Protein AF-A0A349G753-F1 (afdb_monomer_lite)

Secondary structure (DSSP, 8-state):
---EEEE-TTEEEEEETT-EEEE---TTSEEEEEE-TTT-EEEEEEE-

Radius of gyration: 10.77 Å; chains: 1; bounding box: 23×17×29 Å

Foldseek 3Di:
DAAEDEAEAQGKDKDAPPYHYDYPDLDVWDKDWDADPVRRMIMIGIYD

Structure (mmCIF, N/CA/C/O backbone):
data_AF-A0A349G753-F1
#
_entry.id   AF-A0A349G753-F1
#
loop_
_atom_site.group_PDB
_atom_site.id
_atom_site.type_symbol
_atom_site.label_atom_id
_atom_site.label_alt_id
_atom_site.label_comp_id
_atom_site.label_asym_id
_atom_site.label_entity_id
_atom_site.label_seq_id
_atom_site.pdbx_PDB_ins_code
_atom_site.Cartn_x
_atom_site.Cartn_y
_atom_site.Cartn_z
_atom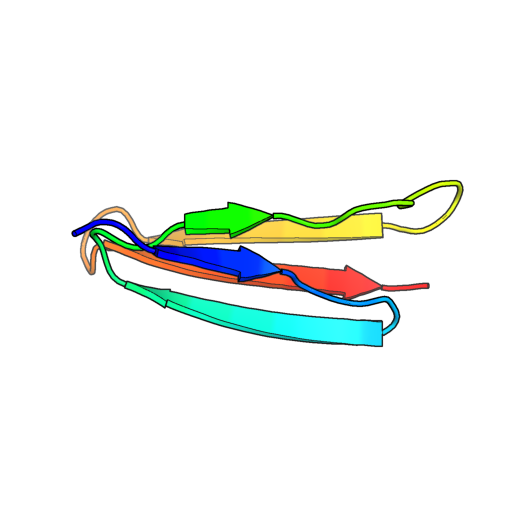_site.occupancy
_atom_site.B_iso_or_equiv
_atom_site.auth_seq_id
_atom_site.auth_comp_id
_atom_site.auth_asym_id
_atom_site.auth_atom_id
_atom_site.pdbx_PDB_model_num
ATOM 1 N N . MET A 1 1 ? -1.416 -12.332 16.506 1.00 63.38 1 MET A N 1
ATOM 2 C CA . MET A 1 1 ? -0.230 -11.989 15.694 1.00 63.38 1 MET A CA 1
ATOM 3 C C . MET A 1 1 ? -0.702 -11.065 14.593 1.00 63.38 1 MET A C 1
ATOM 5 O O . MET A 1 1 ? -1.644 -11.437 13.914 1.00 63.38 1 MET A O 1
ATOM 9 N N . SER A 1 2 ? -0.125 -9.872 14.472 1.00 83.25 2 SER A N 1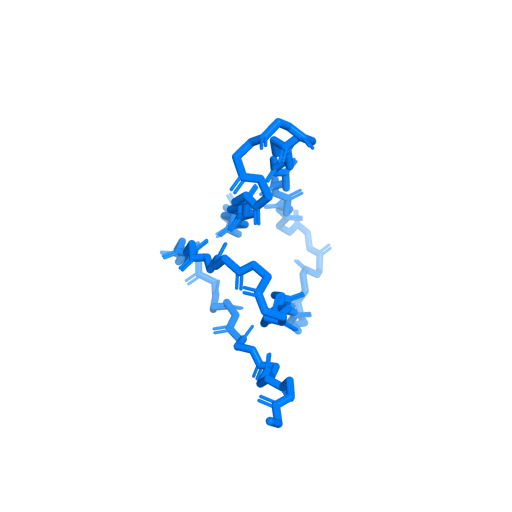
ATOM 10 C CA . SER A 1 2 ? -0.361 -8.975 13.335 1.00 83.25 2 SER A CA 1
ATOM 11 C C . SER A 1 2 ? 0.322 -9.543 12.092 1.00 83.25 2 SER A C 1
ATOM 13 O O . SER A 1 2 ? 1.527 -9.805 12.139 1.00 83.25 2 SER A O 1
ATOM 15 N N . ASN A 1 3 ? -0.422 -9.752 11.008 1.00 93.38 3 ASN A N 1
ATOM 16 C CA . ASN A 1 3 ? 0.118 -10.236 9.744 1.00 93.38 3 ASN A CA 1
ATOM 17 C C . ASN A 1 3 ? 0.406 -9.069 8.789 1.00 93.38 3 ASN A C 1
ATOM 19 O O . ASN A 1 3 ? -0.352 -8.101 8.720 1.00 93.38 3 ASN A O 1
ATOM 23 N N . MET A 1 4 ? 1.505 -9.163 8.043 1.00 95.81 4 MET A N 1
ATOM 24 C CA . MET A 1 4 ? 1.856 -8.203 7.001 1.00 95.81 4 MET A CA 1
ATOM 25 C C . MET A 1 4 ? 1.529 -8.813 5.638 1.00 95.81 4 MET A C 1
ATOM 27 O O . MET A 1 4 ? 2.209 -9.720 5.164 1.00 95.81 4 MET A O 1
ATOM 31 N N . VAL A 1 5 ? 0.480 -8.303 5.000 1.00 96.94 5 VAL A N 1
ATOM 32 C CA . VAL A 1 5 ? -0.008 -8.782 3.707 1.00 96.94 5 VAL A CA 1
ATOM 33 C C . VAL A 1 5 ? 0.584 -7.929 2.590 1.00 96.94 5 VAL A C 1
ATOM 35 O O . VAL A 1 5 ? 0.473 -6.703 2.591 1.00 96.94 5 VAL A O 1
ATOM 38 N N . LYS A 1 6 ? 1.223 -8.584 1.618 1.00 96.75 6 LYS A N 1
ATOM 39 C CA . LYS A 1 6 ? 1.834 -7.919 0.464 1.00 96.75 6 LYS A CA 1
ATOM 40 C C . LYS A 1 6 ? 0.815 -7.719 -0.663 1.00 96.75 6 LYS A C 1
ATOM 42 O O . LYS A 1 6 ? 0.136 -8.669 -1.045 1.00 96.75 6 LYS A O 1
ATOM 47 N N . VAL A 1 7 ? 0.767 -6.512 -1.217 1.00 97.06 7 VAL A N 1
ATOM 48 C CA . VAL A 1 7 ? 0.002 -6.135 -2.413 1.00 97.06 7 VAL A CA 1
ATOM 49 C C . VAL A 1 7 ? 0.946 -6.121 -3.614 1.00 97.06 7 VAL A C 1
ATOM 51 O O . VAL A 1 7 ? 2.010 -5.500 -3.566 1.00 97.06 7 VAL A O 1
ATOM 54 N N . GLY A 1 8 ? 0.599 -6.871 -4.661 1.00 95.75 8 GLY A N 1
ATOM 55 C CA . GLY A 1 8 ? 1.361 -6.930 -5.915 1.00 95.75 8 GLY A CA 1
ATOM 56 C C . GLY A 1 8 ? 1.096 -5.740 -6.843 1.00 95.75 8 GLY A C 1
ATOM 57 O O . GLY A 1 8 ? 0.306 -4.869 -6.514 1.00 95.75 8 GLY A O 1
ATOM 58 N N . MET A 1 9 ? 1.751 -5.691 -8.006 1.00 94.81 9 MET A N 1
ATOM 59 C CA . MET A 1 9 ? 1.383 -4.760 -9.087 1.00 94.81 9 MET A CA 1
ATOM 60 C C . MET A 1 9 ? 0.035 -5.170 -9.692 1.00 94.81 9 MET A C 1
ATOM 62 O O . MET A 1 9 ? -0.200 -6.363 -9.874 1.00 94.81 9 MET A O 1
ATOM 66 N N . ALA A 1 10 ? -0.822 -4.198 -10.016 1.00 94.50 10 ALA A N 1
ATOM 67 C CA . ALA A 1 10 ? -2.192 -4.428 -10.488 1.00 94.50 10 ALA A CA 1
ATOM 68 C C . ALA A 1 10 ? -3.034 -5.307 -9.540 1.00 94.50 10 ALA A C 1
ATOM 70 O O . ALA A 1 10 ? -3.897 -6.066 -9.977 1.00 94.50 10 ALA A O 1
ATOM 71 N N . ASP A 1 11 ? -2.775 -5.194 -8.236 1.00 96.19 11 ASP A N 1
ATOM 72 C CA . ASP A 1 11 ? -3.450 -5.949 -7.182 1.00 96.19 11 ASP A CA 1
ATOM 73 C C . ASP A 1 11 ? -4.111 -5.002 -6.174 1.00 96.19 11 ASP A C 1
ATOM 75 O O . ASP A 1 11 ? -3.744 -3.828 -6.032 1.00 96.19 11 ASP A O 1
ATOM 79 N N . LEU A 1 12 ? -5.091 -5.542 -5.455 1.00 97.00 12 LEU A N 1
ATOM 80 C CA . LEU A 1 12 ? -5.789 -4.877 -4.368 1.00 97.00 12 LEU A CA 1
ATOM 81 C C . LEU A 1 12 ? -6.002 -5.868 -3.230 1.00 97.00 12 LEU A C 1
ATOM 83 O O . LEU A 1 12 ? -6.544 -6.960 -3.416 1.00 97.00 12 LEU A O 1
ATOM 87 N N . LYS A 1 13 ? -5.633 -5.453 -2.019 1.00 97.81 13 LYS A N 1
ATOM 88 C CA . LYS A 1 13 ? -5.915 -6.203 -0.792 1.00 97.81 13 LYS A CA 1
ATOM 89 C C . LYS A 1 13 ? -6.627 -5.326 0.217 1.00 97.81 13 LYS A C 1
ATOM 91 O O . LYS A 1 13 ? -6.417 -4.115 0.276 1.00 97.81 13 LYS A O 1
ATOM 96 N N . VAL A 1 14 ? -7.441 -5.977 1.036 1.00 97.69 14 VAL A N 1
ATOM 97 C CA . VAL A 1 14 ? -8.135 -5.376 2.170 1.00 97.69 14 VAL A CA 1
ATOM 98 C C . VAL A 1 14 ? -7.874 -6.247 3.387 1.00 97.69 14 VAL A C 1
ATOM 100 O O . VAL A 1 14 ? -7.945 -7.472 3.300 1.00 97.69 14 VAL A O 1
ATOM 103 N N . VAL A 1 15 ? -7.556 -5.611 4.505 1.00 97.50 15 VAL A N 1
ATOM 104 C CA . VAL A 1 15 ? -7.346 -6.259 5.800 1.00 97.50 15 VAL A CA 1
ATOM 105 C C . VAL A 1 15 ? -8.023 -5.447 6.896 1.00 97.50 15 VAL A C 1
ATOM 107 O O . VAL A 1 15 ? -8.267 -4.251 6.745 1.00 97.50 15 VAL A O 1
ATOM 110 N N . SER A 1 16 ? -8.314 -6.087 8.018 1.00 96.44 16 SER A N 1
ATOM 111 C CA . SER A 1 16 ? -8.779 -5.429 9.238 1.00 96.44 16 SER A CA 1
ATOM 112 C C . SER A 1 16 ? -7.700 -5.494 10.311 1.00 96.44 16 SER A C 1
ATOM 114 O O . SER A 1 16 ? -6.859 -6.393 10.298 1.00 96.44 16 SER A O 1
ATOM 116 N N . HIS A 1 17 ? -7.742 -4.572 11.272 1.00 93.69 17 HIS A N 1
ATOM 117 C CA . HIS A 1 17 ? -6.883 -4.647 12.454 1.00 93.69 17 HIS A CA 1
ATOM 118 C C . HIS A 1 17 ? -6.926 -6.061 13.081 1.00 93.69 17 HIS A C 1
ATOM 120 O O . HIS A 1 17 ? -8.022 -6.609 13.233 1.00 93.69 17 HIS A O 1
ATOM 126 N N . PRO A 1 18 ? -5.778 -6.662 13.456 1.00 94.62 18 PRO A N 1
ATOM 127 C CA . PRO A 1 18 ? -4.440 -6.069 13.602 1.00 94.62 18 PRO A CA 1
ATOM 128 C C . PRO A 1 18 ? -3.515 -6.181 12.377 1.00 94.62 18 PRO A C 1
ATOM 130 O O . PRO A 1 18 ? -2.321 -5.902 12.498 1.00 94.62 18 PRO A O 1
ATOM 133 N N . ASP A 1 19 ? -4.023 -6.600 11.221 1.00 96.50 19 ASP A N 1
ATOM 134 C CA . ASP A 1 19 ? -3.196 -6.847 10.039 1.00 96.50 19 ASP A CA 1
ATOM 135 C C . ASP A 1 19 ? -2.846 -5.553 9.292 1.00 96.50 19 ASP A C 1
ATOM 137 O O . ASP A 1 19 ? -3.507 -4.522 9.423 1.00 96.50 19 ASP A O 1
ATOM 141 N N . SER A 1 20 ? -1.759 -5.595 8.523 1.00 96.06 20 SER A N 1
ATOM 142 C CA . SER A 1 20 ? -1.202 -4.444 7.803 1.00 96.06 20 SER A CA 1
ATOM 143 C C . SER A 1 20 ? -0.918 -4.777 6.342 1.00 96.06 20 SER A C 1
ATOM 145 O O . SER A 1 20 ? -0.612 -5.920 6.008 1.00 96.06 20 SER A O 1
ATOM 147 N N . LEU A 1 21 ? -0.982 -3.767 5.473 1.00 97.38 21 LEU A N 1
ATOM 148 C CA . LEU A 1 21 ? -0.689 -3.892 4.044 1.00 97.38 21 LEU A CA 1
ATOM 149 C C . LEU A 1 21 ? 0.687 -3.309 3.728 1.00 97.38 21 LEU A C 1
ATOM 151 O O . LEU A 1 21 ? 1.066 -2.268 4.260 1.00 97.38 21 LEU A O 1
ATOM 155 N N . THR A 1 22 ? 1.419 -3.960 2.831 1.00 96.12 22 THR A N 1
ATOM 156 C CA . THR A 1 22 ? 2.684 -3.458 2.286 1.00 96.12 22 THR A CA 1
ATOM 157 C C . THR A 1 22 ? 2.748 -3.718 0.787 1.00 96.12 22 THR A C 1
ATOM 159 O O . THR A 1 22 ? 2.146 -4.664 0.295 1.00 96.12 22 THR A O 1
ATOM 162 N N . THR A 1 23 ? 3.502 -2.921 0.045 1.00 96.50 23 THR A N 1
ATOM 163 C CA . THR A 1 23 ? 3.801 -3.169 -1.370 1.00 96.50 23 THR A CA 1
ATOM 164 C C . THR A 1 23 ? 5.287 -2.931 -1.601 1.00 96.50 23 THR A C 1
ATOM 166 O O . THR A 1 23 ? 5.907 -2.123 -0.910 1.00 96.50 23 THR A O 1
ATOM 169 N N . LEU A 1 24 ? 5.884 -3.661 -2.541 1.00 95.50 24 LEU A N 1
ATOM 170 C CA . LEU A 1 24 ? 7.297 -3.518 -2.893 1.00 95.50 24 LEU A CA 1
ATOM 171 C C . LEU A 1 24 ? 7.421 -3.216 -4.382 1.00 95.50 24 LEU A C 1
ATOM 173 O O . LEU A 1 24 ? 6.717 -3.817 -5.189 1.00 95.50 24 LEU A O 1
ATOM 177 N N . GLY A 1 25 ? 8.364 -2.340 -4.732 1.00 91.94 25 GLY A N 1
ATOM 178 C CA . GLY A 1 25 ? 8.673 -2.031 -6.128 1.00 91.94 25 GLY A CA 1
ATOM 179 C C . GLY A 1 25 ? 7.648 -1.126 -6.812 1.00 91.94 25 GLY A C 1
ATOM 180 O O . GLY A 1 25 ? 7.335 -1.363 -7.969 1.00 91.94 25 GLY A O 1
ATOM 181 N N . LEU A 1 26 ? 7.133 -0.104 -6.115 1.00 92.81 26 LEU A N 1
ATOM 182 C CA . LEU A 1 26 ? 6.184 0.865 -6.687 1.00 92.81 26 LEU A CA 1
ATOM 183 C C . LEU A 1 26 ? 6.747 1.594 -7.922 1.00 92.81 26 LEU A C 1
ATOM 185 O O . LEU A 1 26 ? 6.053 1.723 -8.917 1.00 92.81 26 LEU A O 1
ATOM 189 N N . GLY A 1 27 ? 8.015 2.015 -7.926 1.00 93.50 27 GLY A N 1
ATOM 190 C CA . GLY A 1 27 ? 8.622 2.627 -9.117 1.00 93.50 27 GLY A CA 1
ATOM 191 C C . GLY A 1 27 ? 7.823 3.833 -9.638 1.00 93.50 27 GLY A C 1
ATOM 192 O O . GL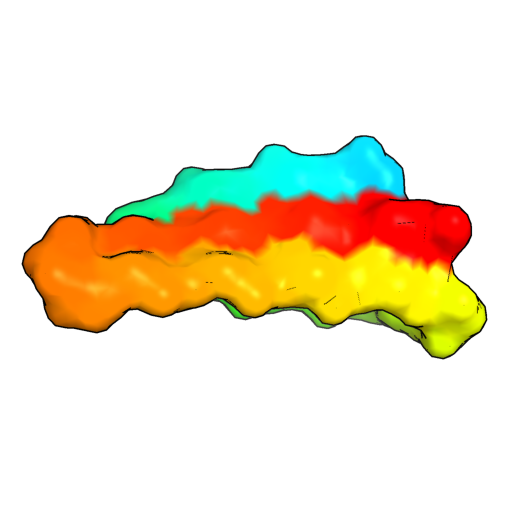Y A 1 27 ? 7.661 4.811 -8.916 1.00 93.50 27 GLY A O 1
ATOM 193 N N . SER A 1 28 ? 7.344 3.755 -10.885 1.00 94.81 28 SER A N 1
ATOM 194 C CA . SER A 1 28 ? 6.471 4.756 -11.524 1.00 94.81 28 SER A CA 1
ATOM 195 C C . SER A 1 28 ? 4.971 4.539 -11.287 1.00 94.81 28 SER A C 1
ATOM 197 O O . SER A 1 28 ? 4.173 5.381 -11.688 1.00 94.81 28 SER A O 1
ATOM 199 N N . CYS A 1 29 ? 4.592 3.407 -10.694 1.00 95.50 29 CYS A N 1
ATOM 200 C CA . CYS A 1 29 ? 3.209 3.049 -10.400 1.00 95.50 29 CYS A CA 1
ATOM 201 C C . CYS A 1 29 ? 2.660 3.899 -9.236 1.00 95.50 29 CYS A C 1
ATOM 203 O O . CYS A 1 29 ? 3.398 4.608 -8.544 1.00 95.50 29 CYS A O 1
ATOM 205 N N . VAL A 1 30 ? 1.357 3.788 -8.972 1.00 95.50 30 VAL A N 1
ATOM 206 C CA . VAL A 1 30 ? 0.659 4.531 -7.913 1.00 95.50 30 VAL A CA 1
ATOM 207 C C . VAL A 1 30 ? 0.053 3.578 -6.885 1.00 95.50 30 VAL A C 1
ATOM 209 O O . VAL A 1 30 ? -0.726 2.685 -7.212 1.00 95.50 30 VAL A O 1
ATOM 212 N N . GLY A 1 31 ? 0.381 3.792 -5.609 1.00 96.06 31 GLY A N 1
ATOM 213 C CA . GLY A 1 31 ? -0.227 3.092 -4.479 1.00 96.06 31 GLY A CA 1
ATOM 214 C C . GLY A 1 31 ? -1.341 3.933 -3.864 1.00 96.06 31 GLY A C 1
ATOM 215 O O . GLY A 1 31 ? -1.079 5.032 -3.381 1.00 96.06 31 GLY A O 1
ATOM 216 N N . ILE A 1 32 ? -2.571 3.425 -3.858 1.00 97.06 32 ILE A N 1
ATOM 217 C CA . ILE A 1 32 ? -3.724 4.068 -3.222 1.00 97.06 32 ILE A CA 1
ATOM 218 C C . ILE A 1 32 ? -4.053 3.312 -1.941 1.00 97.06 32 ILE A C 1
ATOM 220 O O . ILE A 1 32 ? -4.374 2.127 -1.992 1.00 97.06 32 ILE A O 1
ATOM 224 N N . CYS A 1 33 ? -4.018 4.005 -0.805 1.00 96.81 33 CYS A N 1
ATOM 225 C CA . CYS A 1 33 ? -4.363 3.447 0.500 1.00 96.81 33 CYS A CA 1
ATOM 226 C C . CYS A 1 33 ? -5.604 4.140 1.060 1.00 96.81 33 CYS A C 1
ATOM 228 O O . CYS A 1 33 ? -5.671 5.368 1.080 1.00 96.81 33 CYS A O 1
ATOM 230 N N . LEU A 1 34 ? -6.553 3.359 1.570 1.00 97.50 34 LEU A N 1
ATOM 231 C CA . LEU A 1 34 ? -7.726 3.857 2.281 1.00 97.50 34 LEU A CA 1
ATOM 232 C C . LEU A 1 34 ? -7.800 3.199 3.653 1.00 97.50 34 LEU A C 1
ATOM 234 O O . LEU A 1 34 ? -7.667 1.983 3.770 1.00 97.50 34 LEU A O 1
ATOM 238 N N . TYR A 1 35 ? -8.023 4.009 4.683 1.00 96.81 35 TYR A N 1
ATOM 239 C CA . TYR A 1 35 ? -8.187 3.549 6.055 1.00 96.81 35 TYR A CA 1
ATOM 240 C C . TYR A 1 35 ? -9.485 4.094 6.639 1.00 96.81 35 TYR A C 1
ATOM 242 O O . TYR A 1 35 ? -9.703 5.305 6.646 1.00 96.81 35 TYR A O 1
ATOM 250 N N . ASP A 1 36 ? -10.318 3.199 7.158 1.00 97.56 36 ASP A N 1
ATOM 251 C CA . ASP A 1 36 ? -11.503 3.545 7.931 1.00 97.56 36 ASP A CA 1
ATOM 252 C C . ASP A 1 36 ? -11.182 3.450 9.429 1.00 97.56 36 ASP A C 1
ATOM 254 O O . ASP A 1 36 ? -10.902 2.379 9.975 1.00 97.56 36 ASP A O 1
ATOM 258 N N . SER A 1 37 ? -11.232 4.591 10.116 1.00 95.69 37 SER A N 1
ATOM 259 C CA . SER A 1 37 ? -10.923 4.687 11.541 1.00 95.69 37 SER A CA 1
ATOM 260 C C . SER A 1 37 ? -12.031 4.149 12.451 1.00 95.69 37 SER A C 1
ATOM 262 O O . SER A 1 37 ? -11.727 3.819 13.603 1.00 95.69 37 SER A O 1
ATOM 264 N N . THR A 1 38 ? -13.266 4.026 11.955 1.00 97.25 38 THR A N 1
ATOM 265 C CA . THR A 1 38 ? -14.427 3.493 12.676 1.00 97.25 38 THR A CA 1
ATOM 266 C C 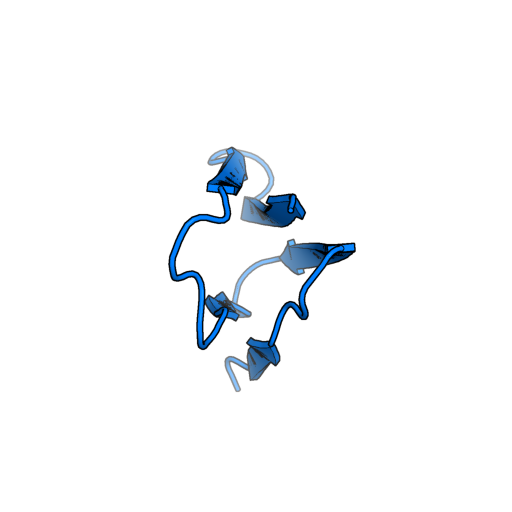. THR A 1 38 ? -14.449 1.973 12.602 1.00 97.25 38 THR A C 1
ATOM 268 O O . THR A 1 38 ? -14.492 1.316 13.640 1.0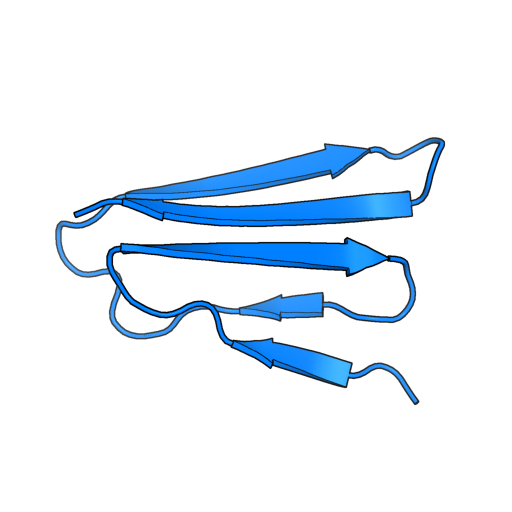0 97.25 38 THR A O 1
ATOM 271 N N . THR A 1 39 ? -14.364 1.404 11.397 1.00 96.81 39 THR A N 1
ATOM 272 C CA . THR A 1 39 ? -14.394 -0.060 11.213 1.00 96.81 39 THR A CA 1
ATOM 273 C C . THR A 1 39 ? -13.020 -0.716 11.335 1.00 96.81 39 THR A C 1
ATOM 275 O O . THR A 1 39 ? -12.929 -1.939 11.420 1.00 96.81 39 THR A O 1
ATOM 278 N N . LYS A 1 40 ? -11.940 0.080 11.384 1.00 96.50 40 LYS A N 1
ATOM 279 C CA . LYS A 1 40 ? -10.544 -0.389 11.442 1.00 96.50 40 LYS A CA 1
ATOM 280 C C . LYS A 1 40 ? -10.151 -1.268 10.250 1.00 96.50 40 LYS A C 1
ATOM 282 O O . LYS A 1 40 ? -9.267 -2.120 10.370 1.00 96.50 40 LYS A O 1
ATOM 287 N N . VAL A 1 41 ? -10.789 -1.044 9.105 1.00 97.12 41 VAL A N 1
ATOM 288 C CA . VAL A 1 41 ? -10.484 -1.704 7.834 1.00 97.12 41 VAL A CA 1
ATOM 289 C C . VAL A 1 41 ? -9.507 -0.843 7.036 1.00 97.12 41 VAL A C 1
ATOM 291 O O . VAL A 1 41 ? -9.638 0.378 6.973 1.00 97.12 41 VAL A O 1
ATOM 294 N N . THR A 1 42 ? -8.518 -1.486 6.423 1.00 97.31 42 THR A N 1
ATOM 295 C CA . THR A 1 42 ? -7.533 -0.851 5.543 1.00 97.31 42 THR A CA 1
ATOM 296 C C . THR A 1 42 ? -7.535 -1.546 4.192 1.00 97.31 42 THR A C 1
ATOM 298 O O . THR A 1 42 ? -7.462 -2.771 4.128 1.00 97.31 42 THR A O 1
ATOM 301 N N . GLY A 1 43 ? -7.580 -0.772 3.113 1.00 97.50 43 GLY A N 1
ATOM 302 C CA . GLY A 1 43 ? -7.391 -1.243 1.746 1.00 97.50 43 GLY A CA 1
ATOM 303 C C . GLY A 1 43 ? -6.170 -0.595 1.102 1.00 97.50 43 GLY A C 1
ATOM 304 O O . GLY A 1 43 ? -5.869 0.568 1.368 1.00 97.50 43 GLY A O 1
ATOM 305 N N . MET A 1 44 ? -5.478 -1.340 0.245 1.00 98.00 44 MET A N 1
ATOM 306 C CA . MET A 1 44 ? -4.397 -0.832 -0.597 1.00 98.00 44 MET A CA 1
ATOM 307 C C . MET A 1 44 ? -4.551 -1.410 -2.000 1.00 98.00 44 MET A C 1
ATOM 309 O O . MET A 1 44 ? -4.682 -2.624 -2.161 1.00 98.00 44 MET A O 1
ATOM 313 N N . ALA A 1 45 ? -4.507 -0.532 -2.996 1.00 97.50 45 ALA A N 1
ATOM 314 C CA . ALA A 1 45 ? -4.448 -0.864 -4.409 1.00 97.50 45 ALA A CA 1
ATOM 315 C C . ALA A 1 45 ? -3.126 -0.360 -4.986 1.00 97.50 45 ALA A C 1
ATOM 317 O O . ALA A 1 45 ? -2.704 0.755 -4.684 1.00 97.50 45 ALA A O 1
ATOM 318 N N . HIS A 1 46 ? -2.482 -1.156 -5.825 1.00 96.62 46 HIS A N 1
ATOM 319 C CA . HIS A 1 46 ? -1.267 -0.761 -6.530 1.00 96.62 46 HIS A CA 1
ATOM 320 C C . HIS A 1 46 ? -1.562 -0.754 -8.029 1.00 96.62 46 HIS A C 1
ATOM 322 O O . HIS A 1 46 ? -1.640 -1.800 -8.670 1.00 96.62 46 HIS A O 1
ATOM 328 N N . ILE A 1 47 ? -1.760 0.443 -8.571 1.00 92.25 47 ILE A N 1
ATOM 329 C CA . ILE A 1 47 ? -2.148 0.693 -9.960 1.00 92.25 47 ILE A CA 1
ATOM 330 C C . ILE A 1 47 ? -0.889 0.970 -10.782 1.00 92.25 47 ILE A C 1
ATOM 332 O O . ILE A 1 47 ? -0.043 1.738 -10.329 1.00 92.25 47 ILE A O 1
ATOM 336 N N . MET A 1 48 ? -0.770 0.341 -11.956 1.00 85.12 48 MET A N 1
ATOM 337 C CA . MET A 1 48 ? 0.330 0.575 -12.905 1.00 85.12 48 MET A CA 1
ATOM 338 C C . MET A 1 48 ? 0.261 1.953 -13.559 1.00 85.12 48 MET A C 1
ATOM 340 O O . MET A 1 48 ? -0.868 2.38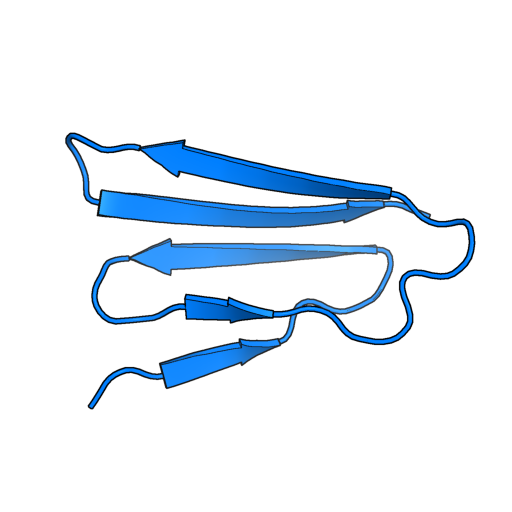5 -13.883 1.00 85.12 48 MET A O 1
#

Sequence (48 aa):
MSNMVKVGMADLKVVSHPDSLTTLGLGSCVGICLYDSTTKVTGMAHIM

pLDDT: mean 94.88, std 5.38, range [63.38, 98.0]